Protein AF-A0A498KTP4-F1 (afdb_monomer)

Mean predicted aligned error: 4.58 Å

Solvent-accessible surface area (backbone atoms only — not comparable to full-atom values): 4309 Å² total; per-residue (Å²): 143,72,69,65,66,58,43,52,55,53,46,70,75,46,45,56,71,60,47,71,64,51,88,50,66,66,59,40,52,52,56,53,70,61,57,86,46,66,66,62,44,50,53,41,48,56,48,38,64,74,70,78,53,49,65,68,61,52,48,51,46,52,50,48,48,54,53,49,67,73,72,109

Sequence (72 aa):
MTNDEDRDAILDQLPPEKLLSATNPELIRAGIQCMYSLTTVKEYVAYENTHQNRAAILGQLRLRASELRQQD

InterPro domains:
  IPR058442 Domain of unknown function DUF8129 [PF26450] (16-70)

pLDDT: mean 88.38, std 12.77, range [45.12, 97.94]

Foldseek 3Di:
DPDLVVLVVVVVVQALVNQVPDPDVVSVLVSLLSDQDLVRLVNNLVVCVVPVVDPVSNVSSVVSNVVNVVVD

Secondary structure (DSSP, 8-state):
--HHHHHHHHHHTS-HHHHHT-S-HHHHHHHHHT---HHHHHHHHHHHHHTT--HHHHHHHHHHHHHHHHH-

Radius of gyration: 11.68 Å; Cα contacts (8 Å, |Δi|>4): 50; chains: 1; bounding box: 29×32×24 Å

Structure (mmCIF, N/CA/C/O backbone):
data_AF-A0A498KTP4-F1
#
_entry.id   AF-A0A498KTP4-F1
#
loop_
_atom_site.group_PDB
_atom_site.id
_atom_site.type_symbol
_atom_site.label_atom_id
_atom_site.label_alt_id
_atom_site.label_comp_id
_atom_site.label_asym_id
_atom_site.label_entity_id
_atom_site.label_seq_id
_atom_site.pdbx_PDB_ins_code
_atom_site.Cartn_x
_atom_site.Cartn_y
_atom_site.Cartn_z
_atom_site.occupancy
_atom_site.B_iso_or_equiv
_atom_site.auth_seq_id
_atom_site.auth_comp_id
_atom_site.auth_asym_id
_atom_site.auth_atom_id
_atom_site.pdbx_PDB_model_num
ATOM 1 N N . MET A 1 1 ? -15.936 21.339 -8.171 1.00 45.12 1 MET A N 1
ATOM 2 C CA . MET A 1 1 ? -16.000 19.915 -7.781 1.00 45.12 1 MET A CA 1
ATOM 3 C C . MET A 1 1 ? -15.352 19.125 -8.906 1.00 45.12 1 MET A C 1
ATOM 5 O O . MET A 1 1 ? -16.053 18.821 -9.858 1.00 45.12 1 MET A O 1
ATOM 9 N N . THR A 1 2 ? -14.024 18.932 -8.885 1.00 48.56 2 THR A N 1
ATOM 10 C CA . THR A 1 2 ? -13.319 18.203 -9.970 1.00 48.56 2 THR A CA 1
ATOM 11 C C . THR A 1 2 ? -11.941 17.639 -9.569 1.00 48.56 2 THR A C 1
ATOM 13 O O . THR A 1 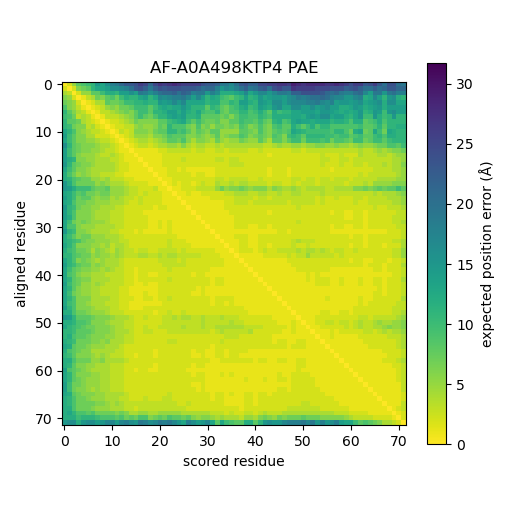2 ? -11.189 17.215 -10.433 1.00 48.56 2 THR A O 1
ATOM 16 N N . ASN A 1 3 ? -11.565 17.640 -8.282 1.00 60.53 3 ASN A N 1
ATOM 17 C CA . ASN A 1 3 ? -10.200 17.262 -7.879 1.00 60.53 3 ASN A CA 1
ATOM 18 C C . ASN A 1 3 ? -10.058 15.809 -7.404 1.00 60.53 3 ASN A C 1
ATOM 20 O O . ASN A 1 3 ? -8.946 15.298 -7.452 1.00 60.53 3 ASN A O 1
ATOM 24 N N . ASP A 1 4 ? -11.131 15.164 -6.939 1.00 59.34 4 ASP A N 1
ATOM 25 C CA . ASP A 1 4 ? -11.080 13.765 -6.482 1.00 59.34 4 ASP A CA 1
ATOM 26 C C . ASP A 1 4 ? -11.089 12.782 -7.660 1.00 59.34 4 ASP A C 1
ATOM 28 O O . ASP A 1 4 ? -10.237 11.903 -7.724 1.00 59.34 4 ASP A O 1
ATOM 32 N N . GLU A 1 5 ? -11.955 12.998 -8.657 1.00 61.84 5 GLU A N 1
ATOM 33 C CA . GLU A 1 5 ? -12.054 12.112 -9.830 1.00 61.84 5 GLU A CA 1
ATOM 34 C C . GLU A 1 5 ? -10.767 12.083 -10.671 1.00 61.84 5 GLU A C 1
ATOM 36 O O . GLU A 1 5 ? -10.367 11.030 -11.156 1.00 61.84 5 GLU A O 1
ATOM 41 N N . ASP A 1 6 ? -10.078 13.221 -10.809 1.00 64.38 6 ASP A N 1
ATOM 42 C CA . ASP A 1 6 ? -8.812 13.302 -11.552 1.00 64.38 6 ASP A CA 1
ATOM 43 C C . ASP A 1 6 ? -7.679 12.545 -10.835 1.00 64.38 6 ASP A C 1
ATOM 45 O O . ASP A 1 6 ? -6.833 11.912 -11.466 1.00 64.38 6 ASP A O 1
ATOM 49 N N . ARG A 1 7 ? -7.691 12.542 -9.495 1.00 67.75 7 ARG A N 1
ATOM 50 C CA . ARG A 1 7 ? -6.682 11.845 -8.687 1.00 67.75 7 ARG A CA 1
ATOM 51 C C . ARG A 1 7 ? -6.900 10.339 -8.663 1.00 67.75 7 ARG A C 1
ATOM 53 O O . ARG A 1 7 ? -5.924 9.600 -8.792 1.00 67.75 7 ARG A O 1
ATOM 60 N N . ASP A 1 8 ? -8.149 9.894 -8.564 1.00 63.84 8 ASP A N 1
ATOM 61 C CA . ASP A 1 8 ? -8.477 8.475 -8.703 1.00 63.84 8 ASP A CA 1
ATOM 62 C C . ASP A 1 8 ? -8.158 7.980 -10.125 1.00 63.84 8 ASP A C 1
ATOM 64 O O . ASP A 1 8 ? -7.548 6.924 -10.272 1.00 63.84 8 ASP A O 1
ATOM 68 N N . ALA A 1 9 ? -8.387 8.787 -11.169 1.00 68.56 9 ALA A N 1
ATOM 69 C CA . ALA A 1 9 ? -8.002 8.440 -12.541 1.00 68.56 9 ALA A CA 1
ATOM 70 C C . ALA A 1 9 ? -6.478 8.298 -12.748 1.00 68.56 9 ALA A C 1
ATOM 72 O O . ALA A 1 9 ? -6.030 7.527 -13.604 1.00 68.56 9 ALA A O 1
ATOM 73 N N . ILE A 1 10 ? -5.653 9.032 -11.991 1.00 70.12 10 ILE A N 1
ATOM 74 C CA . ILE A 1 10 ? -4.189 8.865 -12.003 1.00 70.12 10 ILE A CA 1
ATOM 75 C C . ILE A 1 10 ? -3.792 7.545 -11.330 1.00 70.12 10 ILE A C 1
ATOM 77 O O . ILE A 1 10 ? -2.885 6.861 -11.808 1.00 70.12 10 ILE A O 1
ATOM 81 N N . LEU A 1 11 ? -4.465 7.166 -10.243 1.00 71.25 11 LEU A N 1
ATOM 82 C CA . LEU A 1 11 ? -4.213 5.893 -9.568 1.00 71.25 11 LEU A CA 1
ATOM 83 C C . LEU A 1 11 ? -4.732 4.690 -10.350 1.00 71.25 11 LEU A C 1
ATOM 85 O O . LEU A 1 11 ? -4.062 3.663 -10.360 1.00 71.25 11 LEU A O 1
ATOM 89 N N . ASP A 1 12 ? -5.829 4.828 -11.088 1.00 72.94 12 ASP A N 1
ATOM 90 C CA . ASP A 1 12 ? -6.286 3.805 -12.035 1.00 72.94 12 ASP A CA 1
ATOM 91 C C . ASP A 1 12 ? -5.226 3.527 -13.117 1.00 72.94 12 ASP A C 1
ATOM 93 O O . ASP A 1 12 ? -5.052 2.395 -13.572 1.00 72.94 12 ASP A O 1
ATOM 97 N N . GLN A 1 13 ? -4.444 4.542 -13.500 1.00 79.69 13 GLN A N 1
ATOM 98 C CA . GLN A 1 13 ? -3.309 4.392 -14.423 1.00 79.69 13 GLN A CA 1
ATOM 99 C C . GLN A 1 13 ? -2.045 3.822 -13.756 1.00 79.69 13 GLN A C 1
ATOM 101 O O . GLN A 1 13 ? -1.094 3.416 -14.445 1.00 79.69 13 GLN A O 1
ATOM 106 N N . LEU A 1 14 ? -2.031 3.762 -12.425 1.00 87.31 14 LEU A N 1
ATOM 107 C CA . LEU A 1 14 ? -0.937 3.272 -11.604 1.00 87.31 14 LEU A CA 1
ATOM 108 C C . LEU A 1 14 ? -1.426 2.076 -10.765 1.00 87.31 14 LEU A C 1
ATOM 110 O O . LEU A 1 14 ? -1.663 2.227 -9.574 1.00 87.31 14 LEU A O 1
ATOM 114 N N . PRO A 1 15 ? -1.584 0.875 -11.350 1.00 91.12 15 PRO A N 1
ATOM 115 C CA . PRO A 1 15 ? -2.021 -0.308 -10.611 1.00 91.12 15 PRO A CA 1
ATOM 116 C C . PRO A 1 15 ? -0.988 -0.751 -9.556 1.00 91.12 15 PRO A C 1
ATOM 118 O O . PRO A 1 15 ? 0.188 -0.362 -9.640 1.00 91.12 15 PRO A O 1
ATOM 121 N N . PRO A 1 16 ? -1.383 -1.626 -8.604 1.00 92.44 16 PRO A N 1
ATOM 122 C CA . PRO A 1 16 ? -0.517 -2.093 -7.521 1.00 92.44 16 PRO A CA 1
ATOM 123 C C . PRO A 1 16 ? 0.844 -2.596 -7.992 1.00 92.44 16 PRO A C 1
ATOM 125 O O . PRO A 1 16 ? 1.871 -2.218 -7.436 1.00 92.44 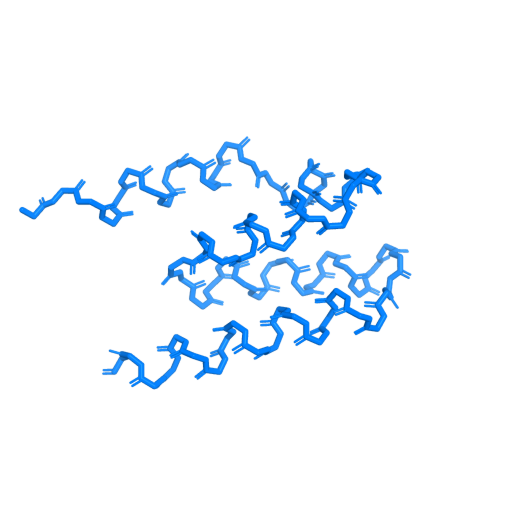16 PRO A O 1
ATOM 128 N N . GLU A 1 17 ? 0.869 -3.376 -9.069 1.00 93.81 17 GLU A N 1
ATOM 129 C CA . GLU A 1 17 ? 2.091 -3.898 -9.679 1.00 93.81 17 GLU A CA 1
ATOM 130 C C . GLU A 1 17 ? 3.075 -2.807 -10.111 1.00 93.81 17 GLU A C 1
ATOM 132 O O . GLU A 1 17 ? 4.276 -2.948 -9.884 1.00 93.81 17 GLU A O 1
ATOM 137 N N . LYS A 1 18 ? 2.595 -1.687 -10.665 1.00 92.50 18 LYS A N 1
ATOM 138 C CA . LYS A 1 18 ? 3.467 -0.598 -11.112 1.00 92.50 18 LYS A CA 1
ATOM 139 C C . LYS A 1 18 ? 4.008 0.183 -9.929 1.00 92.50 18 LYS A C 1
ATOM 141 O O . LYS A 1 18 ? 5.223 0.320 -9.816 1.00 92.50 18 LYS A O 1
ATOM 146 N N . LEU A 1 19 ? 3.143 0.656 -9.033 1.00 94.00 19 LEU A N 1
ATOM 147 C CA . LEU A 1 19 ? 3.586 1.465 -7.896 1.00 94.00 19 LEU A CA 1
ATOM 148 C C . LEU A 1 19 ? 4.477 0.651 -6.945 1.00 94.00 19 LEU A C 1
ATOM 150 O O . LEU A 1 19 ? 5.539 1.120 -6.543 1.00 94.00 19 LEU A O 1
ATOM 154 N N . LEU A 1 20 ? 4.090 -0.585 -6.618 1.00 94.50 20 LEU A N 1
ATOM 155 C CA . LEU A 1 20 ? 4.787 -1.410 -5.625 1.00 94.50 20 LEU A CA 1
ATOM 156 C C . LEU A 1 20 ? 6.061 -2.083 -6.154 1.00 94.50 20 LEU A C 1
ATOM 158 O O . LEU A 1 20 ? 6.849 -2.579 -5.340 1.00 94.50 20 LEU A O 1
ATOM 162 N N . SER A 1 21 ? 6.287 -2.069 -7.474 1.00 92.94 21 SER A N 1
ATOM 163 C CA . SER A 1 21 ? 7.562 -2.451 -8.101 1.00 92.94 21 SER A CA 1
ATOM 164 C C . SER A 1 21 ? 8.668 -1.407 -7.934 1.00 92.94 21 SER A C 1
ATOM 166 O O . SER A 1 21 ? 9.838 -1.725 -8.150 1.00 92.94 21 SER A O 1
ATOM 168 N N . ALA A 1 22 ? 8.329 -0.171 -7.551 1.00 92.00 22 ALA A N 1
ATOM 169 C CA . ALA A 1 22 ? 9.310 0.894 -7.432 1.00 92.00 22 ALA A CA 1
ATOM 170 C C . ALA A 1 22 ? 10.354 0.570 -6.351 1.00 92.00 22 ALA A C 1
ATOM 172 O O . ALA A 1 22 ? 10.027 0.249 -5.211 1.00 92.00 22 ALA A O 1
ATOM 173 N N . THR A 1 23 ? 11.635 0.711 -6.690 1.00 88.44 23 THR A N 1
ATOM 174 C CA . THR A 1 23 ? 12.731 0.511 -5.727 1.00 88.44 23 THR A CA 1
ATOM 175 C C . THR A 1 23 ? 12.842 1.672 -4.738 1.00 88.44 23 THR A C 1
ATOM 177 O O . THR A 1 23 ? 13.390 1.512 -3.651 1.00 88.44 23 THR A O 1
ATOM 180 N N . ASN A 1 24 ? 12.335 2.854 -5.108 1.00 93.44 24 ASN A N 1
ATOM 181 C CA . ASN A 1 24 ? 12.384 4.036 -4.258 1.00 93.44 24 ASN A CA 1
ATOM 182 C C . ASN A 1 24 ? 11.202 4.042 -3.265 1.00 93.44 24 ASN A C 1
ATOM 184 O O . ASN A 1 24 ? 10.059 4.229 -3.697 1.00 93.44 24 ASN A O 1
ATOM 188 N N . PRO A 1 25 ? 11.453 3.905 -1.949 1.00 91.38 25 PRO A N 1
ATOM 189 C CA . PRO A 1 25 ? 10.394 3.884 -0.943 1.00 91.38 25 PRO A CA 1
ATOM 190 C C . PRO A 1 25 ? 9.605 5.198 -0.866 1.00 91.38 25 PRO A C 1
ATOM 192 O O . PRO A 1 25 ? 8.417 5.163 -0.552 1.00 91.38 25 PRO A O 1
ATOM 195 N N . GLU A 1 26 ? 10.209 6.342 -1.206 1.00 92.81 26 GLU A N 1
ATOM 196 C CA . GLU A 1 26 ? 9.502 7.629 -1.197 1.00 92.81 26 GLU A CA 1
ATOM 197 C C . GLU A 1 26 ? 8.463 7.726 -2.321 1.00 92.81 26 GLU A C 1
ATOM 199 O O . GLU A 1 26 ? 7.403 8.314 -2.117 1.00 92.81 26 GLU A O 1
ATOM 204 N N . LEU A 1 27 ? 8.708 7.096 -3.479 1.00 93.06 27 LEU A N 1
ATOM 205 C CA . LEU A 1 27 ? 7.715 7.038 -4.560 1.00 93.06 27 LEU A CA 1
ATOM 206 C C . LEU A 1 27 ? 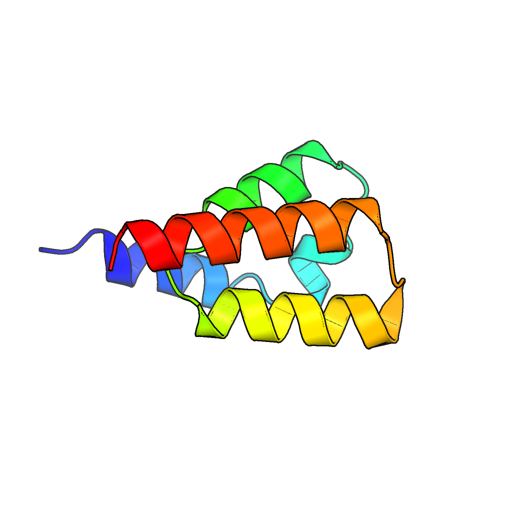6.516 6.178 -4.165 1.00 93.06 27 LEU A C 1
ATOM 208 O O . LEU A 1 27 ? 5.377 6.575 -4.401 1.00 93.06 27 LEU A O 1
ATOM 212 N N . ILE A 1 28 ? 6.765 5.038 -3.512 1.00 94.25 28 ILE A N 1
ATOM 213 C CA . ILE A 1 28 ? 5.693 4.188 -2.984 1.00 94.25 28 ILE A CA 1
ATOM 214 C C . ILE A 1 28 ? 4.874 4.968 -1.954 1.00 94.25 28 ILE A C 1
ATOM 216 O O . ILE A 1 28 ? 3.649 5.017 -2.042 1.00 94.25 28 ILE A O 1
ATOM 220 N N . ARG A 1 29 ? 5.549 5.626 -1.005 1.00 94.75 29 ARG A N 1
ATOM 221 C CA . ARG A 1 29 ? 4.899 6.420 0.039 1.00 94.75 29 ARG A CA 1
ATOM 222 C C . ARG A 1 29 ? 4.046 7.545 -0.548 1.00 94.75 29 ARG A C 1
ATOM 224 O O . ARG A 1 29 ? 2.902 7.703 -0.127 1.00 94.75 29 ARG A O 1
ATOM 231 N N . ALA A 1 30 ? 4.575 8.296 -1.514 1.00 92.44 30 ALA A N 1
ATOM 232 C CA . ALA A 1 30 ? 3.839 9.361 -2.189 1.00 92.44 30 ALA A CA 1
ATOM 233 C C . ALA A 1 30 ? 2.599 8.815 -2.912 1.00 92.44 30 ALA A C 1
ATOM 235 O O . ALA A 1 30 ? 1.508 9.353 -2.742 1.00 92.44 30 ALA A O 1
ATOM 236 N N . GLY A 1 31 ? 2.733 7.701 -3.639 1.00 93.38 31 GLY A N 1
ATOM 237 C CA . GLY A 1 31 ? 1.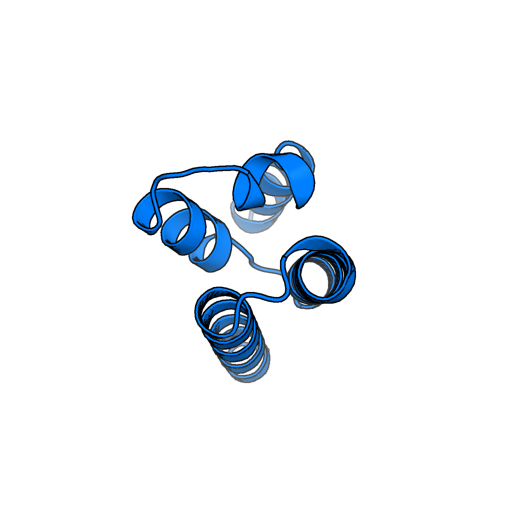597 7.060 -4.305 1.00 93.38 31 GLY A CA 1
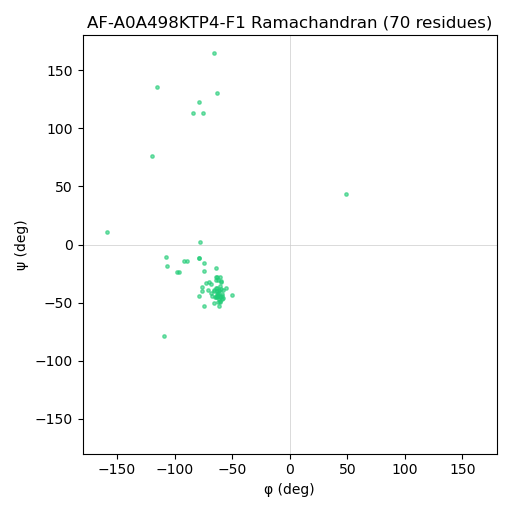ATOM 238 C C . GLY A 1 31 ? 0.519 6.581 -3.326 1.00 93.38 31 GLY A C 1
ATOM 239 O O . GLY A 1 31 ? -0.662 6.795 -3.574 1.00 93.38 31 GLY A O 1
ATOM 240 N N . ILE A 1 32 ? 0.906 6.024 -2.170 1.00 94.94 32 ILE A N 1
ATOM 241 C CA . ILE A 1 32 ? -0.041 5.648 -1.105 1.00 94.94 32 ILE A CA 1
ATOM 242 C C . ILE A 1 32 ? -0.774 6.879 -0.553 1.00 94.94 32 ILE A C 1
ATOM 244 O O . ILE A 1 32 ? -1.983 6.834 -0.342 1.00 94.94 32 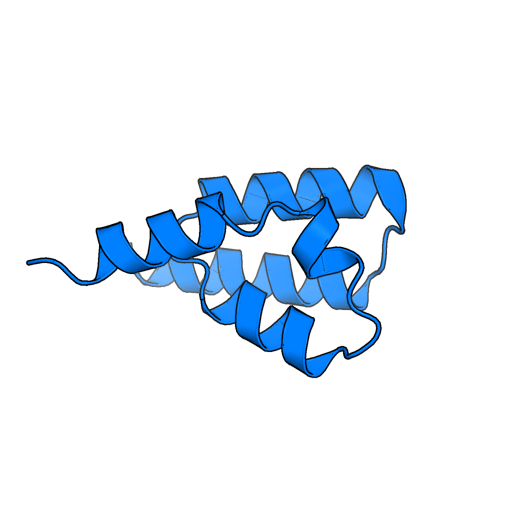ILE A O 1
ATOM 248 N N . GLN A 1 33 ? -0.074 7.994 -0.328 1.00 93.06 33 GLN A N 1
ATOM 249 C CA . GLN A 1 33 ? -0.694 9.234 0.162 1.00 93.06 33 GLN A CA 1
ATOM 250 C C . GLN A 1 33 ? -1.694 9.836 -0.829 1.00 93.06 33 GLN A C 1
ATOM 252 O O . GLN A 1 33 ? -2.651 10.488 -0.413 1.00 93.06 33 GLN A O 1
ATOM 257 N N . CYS A 1 34 ? -1.499 9.591 -2.122 1.00 91.12 34 CYS A N 1
ATOM 258 C CA . CYS A 1 34 ? -2.428 9.989 -3.169 1.00 91.12 34 CYS A CA 1
ATOM 259 C C . CYS A 1 34 ? -3.659 9.075 -3.284 1.00 91.12 34 CYS A C 1
ATOM 261 O O . CYS A 1 34 ? -4.467 9.312 -4.166 1.00 91.12 34 CYS A O 1
ATOM 263 N N . MET A 1 35 ? -3.839 8.050 -2.442 1.00 91.44 35 MET A N 1
ATOM 264 C CA . MET A 1 35 ? -5.058 7.223 -2.447 1.00 91.44 35 MET A CA 1
ATOM 265 C C . MET A 1 35 ? -6.200 7.932 -1.727 1.00 91.44 35 MET A C 1
ATOM 267 O O . MET A 1 35 ? -6.054 8.251 -0.546 1.00 91.44 35 MET A O 1
ATOM 271 N N . TYR A 1 36 ? -7.330 8.140 -2.405 1.00 89.44 36 TYR A N 1
ATOM 272 C CA . TYR A 1 36 ? -8.514 8.810 -1.841 1.00 89.44 36 TYR A CA 1
ATOM 273 C C . TYR A 1 36 ? -9.679 7.856 -1.558 1.00 89.44 36 TYR A C 1
ATOM 275 O O . TYR A 1 36 ? -10.592 8.209 -0.823 1.00 89.44 36 TYR A O 1
ATOM 283 N N . SER A 1 37 ? -9.600 6.608 -2.029 1.00 89.81 37 SER A N 1
ATOM 284 C CA . SER A 1 37 ? -10.627 5.591 -1.804 1.00 89.81 37 SER A CA 1
ATOM 285 C C . SER A 1 37 ? -10.133 4.419 -0.956 1.00 89.81 37 SER A C 1
ATOM 287 O O . SER A 1 37 ? -9.068 3.836 -1.188 1.00 89.81 37 SER A O 1
ATOM 289 N N . LEU A 1 38 ? -10.962 3.999 0.007 1.00 93.31 38 LEU A N 1
ATOM 290 C CA . LEU A 1 38 ? -10.736 2.775 0.782 1.00 93.31 38 LEU A CA 1
ATOM 291 C C . LEU A 1 38 ? -10.707 1.520 -0.096 1.00 93.31 38 LEU A C 1
ATOM 293 O O . LEU A 1 38 ? -10.067 0.537 0.283 1.00 93.31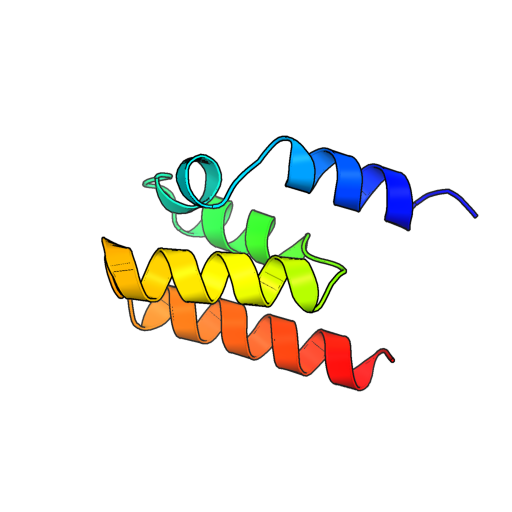 38 LEU A O 1
ATOM 297 N N . THR A 1 39 ? -11.403 1.529 -1.235 1.00 92.44 39 THR A N 1
ATOM 298 C CA . THR A 1 39 ? -11.397 0.415 -2.191 1.00 92.44 39 THR A CA 1
ATOM 299 C C . THR A 1 39 ? -10.008 0.253 -2.796 1.00 92.44 39 THR A C 1
ATOM 301 O O . THR A 1 39 ? -9.426 -0.824 -2.672 1.00 92.44 39 THR A O 1
ATOM 304 N N . THR A 1 40 ? -9.421 1.338 -3.301 1.00 93.12 40 THR A N 1
ATOM 305 C CA . THR A 1 40 ? -8.064 1.344 -3.865 1.00 93.12 40 THR A CA 1
ATOM 306 C C . THR A 1 40 ? -7.037 0.871 -2.838 1.00 93.12 40 THR A C 1
ATOM 308 O O . THR A 1 40 ? -6.239 -0.023 -3.109 1.00 93.12 40 THR A O 1
ATOM 311 N N . VAL A 1 41 ? -7.096 1.369 -1.596 1.00 95.44 41 VAL A N 1
ATOM 312 C CA . VAL A 1 41 ? -6.163 0.920 -0.546 1.00 95.44 41 VAL A CA 1
ATOM 313 C C . VAL A 1 41 ? -6.278 -0.591 -0.287 1.00 95.44 41 VAL A C 1
ATOM 315 O O . VAL A 1 41 ? -5.266 -1.262 -0.076 1.00 95.44 41 VAL A O 1
ATOM 318 N N . LYS A 1 42 ? -7.490 -1.165 -0.317 1.00 95.56 42 LYS A N 1
ATOM 319 C CA . LYS A 1 42 ? -7.697 -2.612 -0.116 1.00 95.56 42 LYS A CA 1
ATOM 320 C C . LYS A 1 42 ? -7.092 -3.453 -1.240 1.00 95.56 42 LYS A C 1
ATOM 322 O O . LYS A 1 42 ? -6.504 -4.491 -0.940 1.00 95.56 42 LYS A O 1
ATOM 327 N N . GLU A 1 43 ? -7.204 -3.020 -2.492 1.00 95.19 43 GLU A N 1
ATOM 328 C CA . GLU A 1 43 ? -6.603 -3.711 -3.643 1.00 95.19 43 GLU A CA 1
ATOM 329 C C . GLU A 1 43 ? -5.082 -3.782 -3.509 1.00 95.19 43 GLU A C 1
ATOM 331 O O . GLU A 1 43 ? -4.475 -4.845 -3.648 1.00 95.19 43 GLU A O 1
ATOM 336 N N . TYR A 1 44 ? -4.476 -2.664 -3.118 1.00 96.31 44 TYR A N 1
ATOM 337 C CA . TYR A 1 44 ? -3.048 -2.574 -2.849 1.00 96.31 44 TYR A CA 1
ATOM 338 C C . TYR A 1 44 ? -2.597 -3.464 -1.689 1.00 96.31 44 TYR A C 1
ATOM 340 O O . TYR A 1 44 ? -1.554 -4.115 -1.771 1.00 96.31 44 TYR A O 1
ATOM 348 N N . VAL A 1 45 ? -3.389 -3.540 -0.616 1.00 97.62 45 VAL A N 1
ATOM 349 C CA . VAL A 1 45 ? -3.129 -4.462 0.49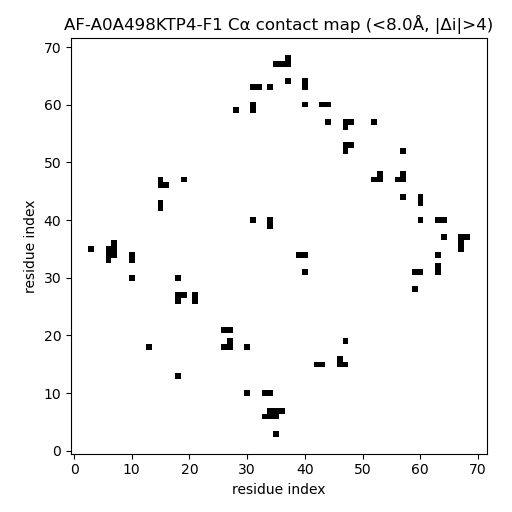8 1.00 97.62 45 VAL A CA 1
ATOM 350 C C . VAL A 1 45 ? -3.204 -5.914 0.028 1.00 97.62 45 VAL A C 1
ATOM 352 O O . VAL A 1 45 ? -2.333 -6.707 0.384 1.00 97.62 45 VAL A O 1
ATOM 355 N N . ALA A 1 46 ? -4.215 -6.288 -0.758 1.00 97.31 46 ALA A N 1
ATOM 356 C CA . ALA A 1 46 ? -4.364 -7.651 -1.268 1.00 97.31 46 ALA A CA 1
ATOM 357 C C . ALA A 1 46 ? -3.192 -8.050 -2.180 1.00 97.31 46 ALA A C 1
ATOM 359 O O . ALA A 1 46 ? -2.628 -9.138 -2.030 1.00 97.31 46 ALA A O 1
ATOM 360 N N . TYR A 1 47 ? -2.776 -7.143 -3.066 1.00 97.25 47 TYR A N 1
ATOM 361 C CA . TYR A 1 47 ? -1.607 -7.347 -3.912 1.00 97.25 47 TYR A CA 1
ATOM 362 C C . TYR A 1 47 ? -0.334 -7.514 -3.073 1.00 97.25 47 TYR A C 1
ATOM 364 O O . TYR A 1 47 ? 0.362 -8.519 -3.202 1.00 97.25 47 TYR A O 1
ATOM 372 N N . GLU A 1 48 ? -0.040 -6.592 -2.153 1.00 97.06 48 GLU A N 1
ATOM 373 C CA . GLU A 1 48 ? 1.193 -6.663 -1.364 1.00 97.06 48 GLU A CA 1
ATOM 374 C C . GLU A 1 48 ? 1.254 -7.937 -0.505 1.00 97.06 48 GLU A C 1
ATOM 376 O O . GLU A 1 48 ? 2.308 -8.566 -0.442 1.00 97.06 48 GLU A O 1
ATOM 381 N N . ASN A 1 49 ? 0.135 -8.378 0.087 1.00 97.06 49 ASN A N 1
ATOM 382 C CA . ASN A 1 49 ? 0.082 -9.627 0.864 1.00 97.06 49 ASN A CA 1
ATOM 383 C C . ASN A 1 49 ? 0.393 -10.883 0.032 1.00 97.06 49 ASN A C 1
ATOM 385 O O . ASN A 1 49 ? 0.902 -11.855 0.583 1.00 97.06 49 ASN A O 1
ATOM 389 N N . THR A 1 50 ? 0.075 -10.887 -1.266 1.00 96.94 50 THR A N 1
ATOM 390 C CA . THR A 1 50 ? 0.262 -12.054 -2.149 1.00 96.94 50 THR A CA 1
ATOM 391 C C . THR A 1 50 ? 1.609 -12.066 -2.875 1.00 96.94 50 THR A C 1
ATOM 393 O O . THR A 1 50 ? 1.996 -13.111 -3.391 1.00 96.94 50 THR A O 1
ATOM 396 N N . HIS A 1 51 ? 2.335 -10.942 -2.891 1.00 94.62 51 HIS A N 1
ATOM 397 C CA . HIS A 1 51 ? 3.580 -10.790 -3.652 1.00 94.62 51 HIS A CA 1
ATOM 398 C C . HIS A 1 51 ? 4.824 -10.735 -2.759 1.00 94.62 51 HIS A C 1
ATOM 400 O O . HIS A 1 51 ? 5.555 -11.716 -2.655 1.00 94.62 51 HIS A O 1
ATOM 406 N N . GLN A 1 52 ? 5.103 -9.582 -2.139 1.00 93.44 52 GLN A N 1
ATOM 407 C CA . GLN A 1 52 ? 6.332 -9.373 -1.357 1.00 93.44 52 GLN A CA 1
ATOM 408 C C . GLN A 1 52 ? 6.088 -9.361 0.156 1.00 93.44 52 GLN A C 1
ATOM 410 O O . GLN A 1 52 ? 7.028 -9.552 0.925 1.00 93.44 52 GLN A O 1
ATOM 415 N N . ASN A 1 53 ? 4.840 -9.151 0.586 1.00 95.62 53 ASN A N 1
ATOM 416 C CA . ASN A 1 53 ? 4.403 -9.125 1.980 1.00 95.62 53 ASN A CA 1
ATOM 417 C C . ASN A 1 53 ? 5.288 -8.242 2.882 1.00 95.62 53 ASN A C 1
ATOM 419 O O . ASN A 1 53 ? 5.672 -8.609 3.997 1.00 95.62 53 ASN A O 1
ATOM 423 N N . ARG A 1 54 ? 5.655 -7.054 2.391 1.00 96.62 54 ARG A N 1
ATOM 424 C CA . ARG A 1 54 ? 6.526 -6.121 3.108 1.00 96.62 54 ARG A CA 1
ATOM 425 C C . ARG A 1 54 ? 5.744 -5.448 4.227 1.00 96.62 54 ARG A C 1
ATOM 427 O O . ARG A 1 54 ? 4.872 -4.611 3.990 1.00 96.62 54 ARG A O 1
ATOM 434 N N . ALA A 1 55 ? 6.125 -5.745 5.469 1.00 96.31 55 ALA A N 1
ATOM 435 C CA . ALA A 1 55 ? 5.474 -5.202 6.661 1.00 96.31 55 ALA A CA 1
ATOM 436 C C . ALA A 1 55 ? 5.428 -3.661 6.687 1.00 96.31 55 ALA A C 1
ATOM 438 O O . ALA A 1 55 ? 4.418 -3.091 7.096 1.00 96.31 55 ALA A O 1
ATOM 439 N N . ALA A 1 56 ? 6.482 -2.988 6.210 1.00 95.69 56 ALA A N 1
ATOM 440 C CA . ALA A 1 56 ? 6.539 -1.526 6.154 1.00 95.69 56 ALA A CA 1
ATOM 441 C C . ALA A 1 56 ? 5.484 -0.930 5.202 1.00 95.69 56 ALA A C 1
ATOM 443 O O . ALA A 1 56 ? 4.769 -0.003 5.581 1.00 95.69 56 ALA A O 1
ATOM 444 N N . ILE A 1 57 ? 5.334 -1.504 4.003 1.00 96.06 57 ILE A N 1
ATOM 445 C CA . ILE A 1 57 ? 4.349 -1.062 3.005 1.00 96.06 57 ILE A CA 1
ATOM 446 C C . ILE A 1 57 ? 2.927 -1.344 3.492 1.00 96.06 57 ILE A C 1
ATOM 448 O O . ILE A 1 57 ? 2.066 -0.468 3.456 1.00 96.06 57 ILE A O 1
ATOM 452 N N . LEU A 1 58 ? 2.687 -2.536 4.042 1.00 97.94 58 LEU A N 1
ATOM 453 C CA . LEU A 1 58 ? 1.398 -2.878 4.646 1.00 97.94 58 LEU A CA 1
ATOM 454 C C . LEU A 1 58 ? 1.047 -1.958 5.824 1.00 97.94 58 LEU A C 1
ATOM 456 O O . LEU A 1 58 ? -0.121 -1.624 6.016 1.00 97.94 58 LEU A O 1
ATOM 460 N N . GLY A 1 59 ? 2.039 -1.533 6.610 1.00 97.62 59 GLY A N 1
ATOM 461 C CA . GLY A 1 59 ? 1.865 -0.533 7.663 1.00 97.62 59 GLY A CA 1
ATOM 462 C C . GLY A 1 59 ? 1.403 0.816 7.111 1.00 97.62 59 GLY A C 1
ATOM 463 O O . GLY A 1 59 ? 0.426 1.372 7.608 1.00 97.62 59 GLY A O 1
ATOM 464 N N . GLN A 1 60 ? 2.044 1.302 6.045 1.00 97.38 60 GLN A N 1
ATOM 465 C CA . GLN A 1 60 ? 1.667 2.555 5.378 1.00 97.38 60 GLN A CA 1
ATOM 466 C C . GLN A 1 60 ? 0.258 2.494 4.773 1.00 97.38 60 GLN A C 1
ATOM 468 O O . GLN A 1 60 ? -0.533 3.412 4.977 1.00 97.38 60 GLN A O 1
ATOM 473 N N . LEU A 1 61 ? -0.095 1.395 4.100 1.00 97.50 61 LEU A N 1
ATOM 474 C CA . LEU A 1 61 ? -1.436 1.196 3.543 1.00 97.50 61 LEU A CA 1
ATOM 475 C C . LEU A 1 61 ? -2.515 1.171 4.638 1.00 97.50 61 LEU A C 1
ATOM 477 O O . LEU A 1 61 ? -3.568 1.789 4.496 1.00 97.50 61 LEU A O 1
ATOM 481 N N . ARG A 1 62 ? -2.257 0.500 5.769 1.00 97.56 62 ARG A N 1
ATOM 482 C CA . ARG A 1 62 ? -3.187 0.483 6.914 1.00 97.56 62 ARG A CA 1
ATOM 483 C C . ARG A 1 62 ? -3.344 1.857 7.555 1.00 97.56 62 ARG A C 1
ATOM 485 O O . ARG A 1 62 ? -4.459 2.209 7.943 1.00 97.56 62 ARG A O 1
ATOM 492 N N . LEU A 1 63 ? -2.254 2.618 7.662 1.00 97.56 63 LEU A N 1
ATOM 493 C CA . LEU A 1 63 ? -2.306 3.993 8.145 1.00 97.56 63 LEU A CA 1
ATOM 494 C C . LEU A 1 63 ? -3.188 4.839 7.223 1.00 97.56 63 LEU A C 1
ATOM 496 O O . LEU A 1 63 ? -4.145 5.440 7.702 1.00 97.56 63 LEU A O 1
ATOM 500 N N . ARG A 1 64 ? -2.962 4.773 5.906 1.00 96.69 64 ARG A N 1
ATOM 501 C CA . ARG A 1 64 ? -3.776 5.504 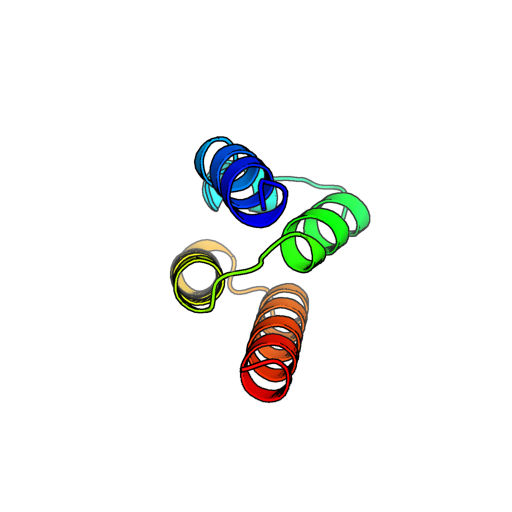4.929 1.00 96.69 64 ARG A CA 1
ATOM 502 C C . ARG A 1 64 ? -5.255 5.123 4.989 1.00 96.69 64 ARG A C 1
ATOM 504 O O . ARG A 1 64 ? -6.113 5.995 5.027 1.00 96.69 64 ARG A O 1
ATOM 511 N N . ALA A 1 65 ? -5.569 3.830 5.085 1.00 96.62 65 ALA A N 1
ATOM 512 C CA . ALA A 1 65 ? -6.947 3.375 5.276 1.00 96.62 65 ALA A CA 1
ATOM 513 C C . ALA A 1 65 ? -7.582 3.917 6.568 1.00 96.62 65 ALA A C 1
ATOM 515 O O . ALA A 1 65 ? -8.794 4.097 6.629 1.00 96.62 65 ALA A O 1
ATOM 516 N N . SER A 1 66 ? -6.787 4.130 7.617 1.00 97.12 66 SER A N 1
ATOM 517 C CA . SER A 1 66 ? -7.278 4.668 8.888 1.00 97.12 66 SER A CA 1
ATOM 518 C C . SER A 1 66 ? -7.535 6.170 8.801 1.00 97.12 66 SER A C 1
ATOM 520 O O . SER A 1 66 ? -8.509 6.633 9.382 1.00 97.12 66 SER A O 1
ATOM 522 N N . GLU A 1 67 ? -6.702 6.906 8.061 1.00 95.88 67 GLU A N 1
ATOM 523 C CA . GLU A 1 67 ? -6.912 8.327 7.761 1.00 95.88 67 GLU A CA 1
ATOM 524 C C . GLU A 1 67 ? -8.204 8.536 6.967 1.00 95.88 67 GLU A C 1
ATOM 526 O O . GLU A 1 67 ? -9.038 9.330 7.381 1.00 95.88 67 GLU A O 1
ATOM 531 N N . LEU A 1 68 ? -8.413 7.773 5.888 1.00 94.06 68 LEU A N 1
ATOM 532 C CA . LEU A 1 68 ? -9.610 7.901 5.048 1.00 94.06 68 LEU A CA 1
ATOM 533 C C . LEU A 1 68 ? -10.905 7.674 5.843 1.00 94.06 68 LEU A C 1
ATOM 535 O O . LEU A 1 68 ? -11.825 8.473 5.753 1.00 94.06 68 LEU A O 1
ATOM 539 N N . ARG A 1 69 ? -10.941 6.667 6.728 1.00 93.94 69 ARG A N 1
ATOM 540 C CA . ARG A 1 69 ? -12.103 6.418 7.609 1.00 93.94 69 ARG A CA 1
ATOM 541 C C . ARG A 1 69 ? -12.394 7.532 8.615 1.00 93.94 69 ARG A C 1
ATOM 543 O O . ARG A 1 69 ? -13.465 7.520 9.203 1.00 93.94 69 ARG A O 1
ATOM 550 N N . GLN A 1 70 ? -11.420 8.389 8.916 1.00 93.56 70 GLN A N 1
ATOM 551 C CA . GLN A 1 70 ? -11.622 9.550 9.790 1.00 93.56 70 GLN A CA 1
ATOM 552 C C . GLN A 1 70 ? -12.071 10.786 9.003 1.00 93.56 70 GLN A C 1
ATOM 554 O O . GLN A 1 70 ? -12.452 11.780 9.617 1.00 93.56 70 GLN A O 1
ATOM 559 N N . GLN A 1 71 ? -11.944 10.752 7.673 1.00 84.50 71 GLN A N 1
ATOM 560 C CA . GLN A 1 71 ? -12.324 11.834 6.768 1.00 84.50 71 GLN A CA 1
ATOM 561 C C . GLN A 1 71 ? -13.729 11.642 6.172 1.00 84.50 71 GLN A C 1
ATOM 563 O O . GLN A 1 71 ? -14.328 12.644 5.783 1.00 84.50 71 GLN A O 1
ATOM 568 N N . ASP A 1 72 ? -14.227 10.400 6.115 1.00 64.00 72 ASP A N 1
ATOM 569 C CA . ASP A 1 72 ? -15.648 10.042 5.926 1.00 64.00 72 ASP A CA 1
ATOM 570 C C . ASP A 1 72 ? -16.516 10.440 7.138 1.00 64.00 72 ASP A C 1
ATOM 572 O O . ASP A 1 72 ? -17.659 10.907 6.921 1.00 64.00 72 ASP A O 1
#

Organism: NCBI:txid2479928